Protein AF-A0A950ZVF0-F1 (afdb_monomer_lite)

Secondary structure (DSSP, 8-state):
-PPPPPHHHHHHHHTS-HHHHHHHHHHTT-S-TTTTPPPTT----S---S----EEEEEEE-SSSSS--TTHHHHHHHHHHH--SSPEEEEEEE-S-GGG---

Sequence (103 aa):
MSAKLTPEQLDELRAIDSPTIANAIEYFKARPRVAGYCGSNVRLLTDTPGTMLGFAVTCKGDSTTEDKDRREHTELYRAIAALAPLPAVVVIGDDGDASKLHL

Foldseek 3Di:
DDDDDDPVRQVVVQVDDPVVVLVVCVVVVVDDNPPPDDDPPDDDPDPDPGGDDWDEDEDEDEPADPPDDPCVVVVSVVSCVPPPPDDYDYDYDYPYDPVPDPD

Structure (mmCIF, N/CA/C/O backbone):
data_AF-A0A950ZVF0-F1
#
_entry.id   AF-A0A950ZVF0-F1
#
loop_
_atom_site.group_PDB
_atom_site.id
_atom_site.type_symbol
_atom_site.label_atom_id
_atom_site.label_alt_id
_atom_site.label_comp_id
_atom_site.label_asym_id
_atom_site.label_entity_id
_atom_site.label_seq_id
_atom_site.pdbx_PDB_ins_code
_atom_site.Cartn_x
_atom_site.Cartn_y
_atom_site.Cartn_z
_atom_site.occupancy
_atom_site.B_iso_or_equiv
_atom_site.auth_seq_id
_atom_site.auth_comp_id
_atom_site.auth_asym_id
_atom_site.auth_atom_id
_atom_site.pdbx_PDB_model_num
ATOM 1 N N . MET A 1 1 ? -19.060 5.880 -5.163 1.00 38.56 1 MET A N 1
ATOM 2 C CA . MET A 1 1 ? -18.078 6.759 -4.494 1.00 38.56 1 MET A CA 1
ATOM 3 C C . MET A 1 1 ? -17.800 6.172 -3.124 1.00 38.56 1 MET A C 1
ATOM 5 O O . MET A 1 1 ? -18.761 5.907 -2.416 1.00 38.56 1 MET A O 1
ATOM 9 N N . SER A 1 2 ? -16.540 5.885 -2.786 1.00 54.38 2 SER A N 1
ATOM 10 C CA . SER A 1 2 ? -16.200 5.384 -1.448 1.00 54.38 2 SER A CA 1
ATOM 11 C C . SER A 1 2 ? -16.386 6.517 -0.445 1.00 54.38 2 SER A C 1
ATOM 13 O O . SER A 1 2 ? -15.825 7.595 -0.646 1.00 54.38 2 SER A O 1
ATOM 15 N N . ALA A 1 3 ? -17.169 6.292 0.610 1.00 65.88 3 ALA A N 1
ATOM 16 C CA . ALA A 1 3 ? -17.160 7.186 1.759 1.00 65.88 3 ALA A CA 1
ATOM 17 C C . ALA A 1 3 ? -15.715 7.275 2.282 1.00 65.88 3 ALA A C 1
ATOM 19 O O . ALA A 1 3 ? -15.022 6.258 2.367 1.00 65.88 3 ALA A O 1
ATOM 20 N N . LYS A 1 4 ? -15.234 8.493 2.546 1.00 77.88 4 LYS A N 1
ATOM 21 C CA . LYS A 1 4 ? -13.920 8.698 3.162 1.00 77.88 4 LYS A CA 1
ATOM 22 C C . LYS A 1 4 ? -14.013 8.247 4.621 1.00 77.88 4 LYS A C 1
ATOM 24 O O . LYS A 1 4 ? -14.944 8.656 5.310 1.00 77.88 4 LYS A O 1
ATOM 29 N N . LEU A 1 5 ? -13.082 7.397 5.052 1.00 88.44 5 LEU A N 1
ATOM 30 C CA . LEU A 1 5 ? -12.992 6.946 6.442 1.00 88.44 5 LEU A CA 1
ATOM 31 C C . LEU A 1 5 ? -12.686 8.133 7.360 1.00 88.44 5 LEU A C 1
ATOM 33 O O . LEU A 1 5 ? -11.928 9.029 6.973 1.00 88.44 5 LEU A O 1
ATOM 37 N N . THR A 1 6 ? -13.265 8.139 8.559 1.00 91.38 6 THR A N 1
ATOM 38 C CA . THR A 1 6 ? -12.924 9.133 9.585 1.00 91.38 6 THR A CA 1
ATOM 39 C C . THR A 1 6 ? -11.575 8.795 10.236 1.00 91.38 6 THR A C 1
ATOM 41 O O . THR A 1 6 ? -11.124 7.648 10.149 1.00 91.38 6 THR A O 1
ATOM 44 N N . PRO A 1 7 ? -10.908 9.759 10.896 1.00 89.94 7 PRO A N 1
ATOM 45 C CA . PRO A 1 7 ? -9.693 9.486 11.665 1.00 89.94 7 PRO A CA 1
ATOM 46 C C . PRO A 1 7 ? -9.876 8.373 12.706 1.00 89.94 7 PRO A C 1
ATOM 48 O O . PRO A 1 7 ? -9.024 7.501 12.819 1.00 89.94 7 PRO A O 1
ATOM 51 N N . GLU A 1 8 ? -11.021 8.340 13.388 1.00 93.19 8 GLU A N 1
ATOM 52 C CA . GLU A 1 8 ? -11.336 7.330 14.402 1.00 93.19 8 GLU A CA 1
ATOM 53 C C . GLU A 1 8 ? -11.421 5.931 13.782 1.00 93.19 8 GLU A C 1
ATOM 55 O O . GLU A 1 8 ? -10.842 4.984 14.305 1.00 93.19 8 GLU A O 1
ATOM 60 N N . GLN A 1 9 ? -12.057 5.803 12.613 1.00 93.31 9 GLN A N 1
ATOM 61 C CA . GLN A 1 9 ? -12.106 4.535 11.878 1.00 93.31 9 GLN A CA 1
ATOM 62 C C . GLN A 1 9 ? -10.715 4.085 11.413 1.00 93.31 9 GLN A C 1
ATOM 64 O O . GLN A 1 9 ? -10.430 2.890 11.371 1.00 93.31 9 GLN A O 1
ATOM 69 N N . LEU A 1 10 ? -9.837 5.025 11.047 1.00 91.81 10 LEU A N 1
ATOM 70 C CA . LEU A 1 10 ? -8.450 4.706 10.703 1.00 91.81 10 LEU A CA 1
ATOM 71 C C . LEU A 1 10 ? -7.669 4.211 11.926 1.00 91.81 10 LEU A C 1
ATOM 73 O O . LEU A 1 10 ? -6.871 3.285 11.796 1.00 91.81 10 LEU A O 1
ATOM 77 N N . ASP A 1 11 ? -7.901 4.788 13.101 1.00 91.88 11 ASP A N 1
ATOM 78 C CA . ASP A 1 11 ? -7.256 4.346 14.338 1.00 91.88 11 ASP A CA 1
ATOM 79 C C . ASP A 1 11 ? -7.766 2.968 14.787 1.00 91.88 11 ASP A C 1
ATOM 81 O O . ASP A 1 11 ? -6.957 2.111 15.151 1.00 91.88 11 ASP A O 1
ATOM 85 N N . GLU A 1 12 ? -9.071 2.702 14.662 1.00 94.19 12 GLU A N 1
ATOM 86 C CA . GLU A 1 12 ? -9.658 1.373 14.887 1.00 94.19 12 GLU A CA 1
ATOM 87 C C . GLU A 1 12 ? -9.048 0.322 13.952 1.00 94.19 12 GLU A C 1
ATOM 89 O O . GLU A 1 12 ? -8.624 -0.742 14.402 1.00 94.19 12 GLU A O 1
ATOM 94 N N . LEU A 1 13 ? -8.937 0.629 12.655 1.00 93.19 13 LEU A N 1
ATOM 95 C CA . LEU A 1 13 ? -8.308 -0.268 11.684 1.00 93.19 13 LEU A CA 1
ATOM 96 C C . LEU A 1 13 ? -6.826 -0.511 11.990 1.00 93.19 13 LEU A C 1
ATOM 98 O O . LEU A 1 13 ? -6.341 -1.623 11.791 1.00 93.19 13 LEU A O 1
ATOM 102 N N . ARG A 1 14 ? -6.098 0.500 12.483 1.00 92.56 14 ARG A N 1
ATOM 103 C CA . ARG A 1 14 ? -4.670 0.376 12.818 1.00 92.56 14 ARG A CA 1
ATOM 104 C C . ARG A 1 14 ? -4.424 -0.575 13.993 1.00 92.56 14 ARG A C 1
ATOM 106 O O . ARG A 1 14 ? -3.338 -1.145 14.087 1.00 92.56 14 ARG A O 1
ATOM 113 N N . ALA A 1 15 ? -5.413 -0.766 14.864 1.00 93.62 15 ALA A N 1
ATOM 114 C CA . ALA A 1 15 ? -5.331 -1.684 15.996 1.00 93.62 15 ALA A CA 1
ATOM 115 C C . ALA A 1 15 ? -5.508 -3.168 15.610 1.00 93.62 15 ALA A C 1
ATOM 117 O O . ALA A 1 15 ? -5.283 -4.040 16.447 1.00 93.62 15 ALA A O 1
ATOM 118 N N . ILE A 1 16 ? -5.903 -3.465 14.366 1.00 94.00 16 ILE A N 1
ATOM 119 C CA . ILE A 1 16 ? -6.158 -4.826 13.879 1.00 94.00 16 ILE A CA 1
ATOM 120 C C . ILE A 1 16 ? -4.964 -5.302 13.039 1.00 94.00 16 ILE A C 1
ATOM 122 O O . ILE A 1 16 ? -4.474 -4.586 12.165 1.00 94.00 16 ILE A O 1
ATOM 126 N N . ASP A 1 17 ? -4.490 -6.525 13.281 1.00 91.12 17 ASP A N 1
ATOM 127 C CA . ASP A 1 17 ? -3.409 -7.120 12.493 1.00 91.12 17 ASP A CA 1
ATOM 128 C C . ASP A 1 17 ? -3.842 -7.512 11.065 1.00 91.12 17 ASP A C 1
ATOM 130 O O . ASP A 1 17 ? -5.021 -7.726 10.758 1.00 91.12 17 ASP A O 1
ATOM 134 N N . SER A 1 18 ? -2.867 -7.610 10.154 1.00 89.56 18 SER A N 1
ATOM 135 C CA . SER A 1 18 ? -3.142 -7.905 8.745 1.00 89.56 18 SER A CA 1
ATOM 136 C C . SER A 1 18 ? -3.742 -9.300 8.489 1.00 89.56 18 SER A C 1
ATOM 138 O O . SER A 1 18 ? -4.630 -9.374 7.631 1.00 89.56 18 SER A O 1
ATOM 140 N N . PRO A 1 19 ? -3.377 -10.389 9.210 1.00 90.12 19 PRO A N 1
ATOM 141 C CA . PRO A 1 19 ? -4.089 -11.665 9.099 1.00 90.12 19 PRO A CA 1
ATOM 142 C C . PRO A 1 19 ? -5.579 -11.569 9.450 1.00 90.12 19 PRO A C 1
ATOM 144 O O . PRO A 1 19 ? -6.415 -12.133 8.745 1.00 90.12 19 PRO A O 1
ATOM 147 N N . THR A 1 20 ? -5.939 -10.822 10.495 1.00 93.56 20 THR A N 1
ATOM 148 C CA . THR A 1 20 ? -7.333 -10.630 10.915 1.00 93.56 20 THR A CA 1
ATOM 149 C C . THR A 1 20 ? -8.128 -9.848 9.871 1.00 93.56 20 THR A C 1
ATOM 151 O O . THR A 1 20 ? -9.250 -10.238 9.536 1.00 93.56 20 THR A O 1
ATOM 154 N N . ILE A 1 21 ? -7.537 -8.807 9.274 1.00 92.19 21 ILE A N 1
ATOM 155 C CA . ILE A 1 21 ? -8.148 -8.084 8.147 1.00 92.19 21 ILE A CA 1
ATOM 156 C C . ILE A 1 21 ? -8.345 -9.004 6.931 1.00 92.19 21 ILE A C 1
ATOM 158 O O . ILE A 1 21 ? -9.415 -8.979 6.319 1.00 92.19 21 ILE A O 1
ATOM 162 N N . ALA A 1 22 ? -7.361 -9.843 6.589 1.00 90.19 22 ALA A N 1
ATOM 163 C CA . ALA A 1 22 ? -7.485 -10.798 5.485 1.00 90.19 22 ALA A CA 1
ATOM 164 C C . ALA A 1 22 ? -8.636 -11.792 5.721 1.00 90.19 22 ALA A C 1
ATOM 166 O O . ALA A 1 22 ? -9.492 -11.959 4.851 1.00 90.19 22 ALA A O 1
ATOM 167 N N . ASN A 1 23 ? -8.728 -12.357 6.929 1.00 91.94 23 ASN A N 1
ATOM 168 C CA . ASN A 1 23 ? -9.823 -13.245 7.325 1.00 91.94 23 ASN A CA 1
ATOM 169 C C . ASN A 1 23 ? -11.193 -12.554 7.223 1.00 91.94 23 ASN A C 1
ATOM 171 O O . ASN A 1 23 ? -12.151 -13.147 6.726 1.00 91.94 23 ASN A O 1
ATOM 175 N N . ALA A 1 24 ? -11.298 -11.293 7.655 1.00 93.56 24 ALA A N 1
ATOM 176 C CA . ALA A 1 24 ? -12.537 -10.524 7.560 1.00 93.56 24 ALA A CA 1
ATOM 177 C C . ALA A 1 24 ? -12.956 -10.291 6.098 1.00 93.56 24 ALA A C 1
ATOM 179 O O . ALA A 1 24 ? -14.118 -10.499 5.749 1.00 93.56 24 ALA A O 1
ATOM 180 N N . ILE A 1 25 ? -12.016 -9.923 5.221 1.00 92.50 25 ILE A N 1
ATOM 181 C CA . ILE A 1 25 ? -12.265 -9.752 3.780 1.00 92.50 25 ILE A CA 1
ATOM 182 C C . ILE A 1 25 ? -12.834 -11.037 3.162 1.00 92.50 25 ILE A C 1
ATOM 184 O O . ILE A 1 25 ? -13.778 -10.973 2.366 1.00 92.50 25 ILE A O 1
ATOM 188 N N . GLU A 1 26 ? -12.289 -12.196 3.539 1.00 90.88 26 GLU A N 1
ATOM 189 C CA . GLU A 1 26 ? -12.792 -13.497 3.098 1.00 90.88 26 GLU A CA 1
ATOM 190 C C . GLU A 1 26 ? -14.186 -13.802 3.647 1.00 90.88 26 GLU A C 1
ATOM 192 O O . GLU A 1 26 ? -15.071 -14.214 2.892 1.00 90.88 26 GLU A O 1
ATOM 197 N N . TYR A 1 27 ? -14.392 -13.579 4.946 1.00 94.12 27 TYR A N 1
ATOM 198 C CA . TYR A 1 27 ? -15.658 -13.829 5.628 1.00 94.12 27 TYR A CA 1
ATOM 199 C C . TYR A 1 27 ? -16.802 -13.011 5.017 1.00 94.12 27 TYR A C 1
ATOM 201 O O . TYR A 1 27 ? -17.860 -13.554 4.691 1.00 94.12 27 TYR A O 1
ATOM 209 N N . PHE A 1 28 ? -16.564 -11.719 4.777 1.00 95.44 28 PHE A N 1
ATOM 210 C CA . PHE A 1 28 ? -17.531 -10.818 4.148 1.00 95.44 28 PHE A CA 1
ATOM 211 C C . PHE A 1 28 ? -17.624 -10.977 2.625 1.00 95.44 28 PHE A C 1
ATOM 213 O O . PHE A 1 28 ? -18.443 -10.309 1.997 1.00 95.44 28 PHE A O 1
ATOM 220 N N . LYS A 1 29 ? -16.812 -11.856 2.016 1.00 94.06 29 LYS A N 1
ATOM 221 C CA . LYS A 1 29 ?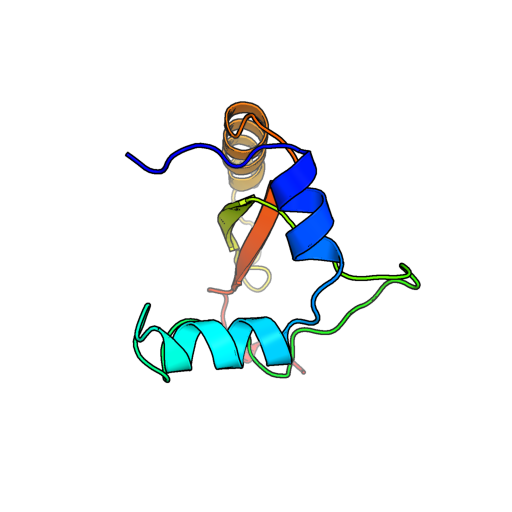 -16.734 -12.061 0.559 1.00 94.06 29 LYS A CA 1
ATOM 222 C C . LYS A 1 29 ? -16.501 -10.753 -0.207 1.00 94.06 29 LYS A C 1
ATOM 224 O O . LYS A 1 29 ? -16.995 -10.583 -1.320 1.00 94.06 29 LYS A O 1
ATOM 229 N N . ALA A 1 30 ? -15.739 -9.831 0.384 1.00 92.06 30 ALA A N 1
ATOM 230 C CA . ALA A 1 30 ? -15.499 -8.507 -0.186 1.00 92.06 30 ALA A CA 1
ATOM 231 C C . ALA A 1 30 ? -14.634 -8.565 -1.460 1.00 92.06 30 ALA A C 1
ATOM 233 O O . ALA A 1 30 ? -14.727 -7.681 -2.310 1.00 92.06 30 ALA A O 1
ATOM 234 N N . ARG A 1 31 ? -13.805 -9.610 -1.615 1.00 90.31 31 ARG A N 1
ATOM 235 C CA . ARG A 1 31 ? -13.046 -9.903 -2.842 1.00 90.31 31 ARG A CA 1
ATOM 236 C C . ARG A 1 31 ? -12.677 -11.396 -2.954 1.00 90.31 31 ARG A C 1
ATOM 238 O O . ARG A 1 31 ? -12.763 -12.108 -1.953 1.00 90.31 31 ARG A O 1
ATOM 245 N N . PRO A 1 32 ? -12.232 -11.887 -4.131 1.00 88.81 32 PRO A N 1
ATOM 246 C CA . PRO A 1 32 ? -11.747 -13.262 -4.288 1.00 88.81 32 PRO A CA 1
ATOM 247 C C . PRO A 1 32 ? -10.536 -13.576 -3.397 1.00 88.81 32 PRO A C 1
ATOM 249 O O . PRO A 1 32 ? -9.653 -12.736 -3.241 1.00 88.81 32 PRO A O 1
ATOM 252 N N . ARG A 1 33 ? -10.440 -14.817 -2.900 1.00 83.50 33 ARG A N 1
ATOM 253 C CA . ARG A 1 33 ? -9.345 -15.269 -2.011 1.00 83.50 33 ARG A CA 1
ATOM 254 C C . ARG A 1 33 ? -7.946 -15.142 -2.609 1.00 83.50 33 ARG A C 1
ATOM 256 O O . ARG A 1 33 ? -6.979 -14.933 -1.894 1.00 83.50 33 ARG A O 1
ATOM 263 N N . VAL A 1 34 ? -7.845 -15.274 -3.927 1.00 85.00 34 VAL A N 1
ATOM 264 C CA . VAL A 1 34 ? -6.570 -15.196 -4.655 1.00 85.00 34 VAL A CA 1
ATOM 265 C C . VAL A 1 34 ? -6.195 -13.765 -5.049 1.00 85.00 34 VAL A C 1
ATOM 267 O O . VAL A 1 34 ? -5.122 -13.537 -5.596 1.00 85.00 34 VAL A O 1
ATOM 270 N N . ALA A 1 35 ? -7.074 -12.789 -4.805 1.00 85.56 35 ALA A N 1
ATOM 271 C CA . ALA A 1 35 ? -6.793 -11.394 -5.108 1.00 85.56 35 ALA A CA 1
ATOM 272 C C . ALA A 1 35 ? -5.980 -10.752 -3.978 1.00 85.56 35 ALA A C 1
ATOM 274 O O . ALA A 1 35 ? -6.189 -11.083 -2.813 1.00 85.56 35 ALA A O 1
ATOM 275 N N . GLY A 1 36 ? -5.101 -9.807 -4.342 1.00 79.06 36 GLY A N 1
ATOM 276 C CA . GLY A 1 36 ? -4.319 -8.913 -3.471 1.00 79.06 36 GLY A CA 1
ATOM 277 C C . GLY A 1 36 ? -3.421 -9.596 -2.434 1.00 79.06 36 GLY A C 1
ATOM 278 O O . GLY A 1 36 ? -3.255 -9.077 -1.329 1.00 79.06 36 GLY A O 1
ATOM 279 N N . TYR A 1 37 ? -2.878 -10.755 -2.797 1.00 77.88 37 TYR A N 1
ATOM 280 C CA . TYR A 1 37 ? -1.718 -11.349 -2.148 1.00 77.88 37 TYR A CA 1
ATOM 281 C C . TYR A 1 37 ? -0.507 -10.419 -2.312 1.00 77.88 37 TYR A C 1
ATOM 283 O O . TYR A 1 37 ? -0.174 -10.017 -3.427 1.00 77.88 37 TYR A O 1
ATOM 291 N N . CYS A 1 38 ? 0.133 -10.072 -1.199 1.00 80.94 38 CYS A N 1
ATOM 292 C CA . CYS A 1 38 ? 1.440 -9.430 -1.191 1.00 80.94 38 CYS A CA 1
ATOM 293 C C . CYS A 1 38 ? 2.486 -10.548 -1.097 1.00 80.94 38 CYS A C 1
ATOM 295 O O . CYS A 1 38 ? 2.417 -11.360 -0.174 1.00 80.94 38 CYS A O 1
ATOM 297 N N . GLY A 1 39 ? 3.395 -10.640 -2.071 1.00 81.25 39 GLY A N 1
ATOM 298 C CA . GLY A 1 39 ? 4.412 -11.695 -2.111 1.00 81.25 39 GLY A CA 1
ATOM 299 C C . GLY A 1 39 ? 5.222 -11.783 -0.815 1.00 81.25 39 GLY A C 1
ATOM 300 O O . GLY A 1 39 ? 5.516 -10.762 -0.199 1.00 81.25 39 GLY A O 1
ATOM 301 N N . SER A 1 40 ? 5.656 -12.989 -0.430 1.00 82.25 40 SER A N 1
ATOM 302 C CA . SER A 1 40 ? 6.462 -13.235 0.787 1.00 82.25 40 SER A CA 1
ATOM 303 C C . SER A 1 40 ? 7.815 -12.508 0.825 1.00 82.25 40 SER A C 1
ATOM 305 O O . SER A 1 40 ? 8.508 -12.512 1.844 1.00 82.25 40 SER A O 1
ATOM 307 N N . ASN A 1 41 ? 8.216 -11.903 -0.292 1.00 85.19 41 ASN A N 1
ATOM 308 C CA . ASN A 1 41 ? 9.444 -11.124 -0.413 1.00 85.19 41 ASN A CA 1
ATOM 309 C C . ASN A 1 41 ? 9.292 -9.693 0.120 1.00 85.19 41 ASN A C 1
ATOM 311 O O . ASN A 1 41 ? 10.301 -9.045 0.383 1.00 85.19 41 ASN A O 1
ATOM 315 N N . VAL A 1 42 ? 8.063 -9.205 0.327 1.00 88.56 42 VAL A N 1
ATOM 316 C CA . VAL A 1 42 ? 7.830 -7.902 0.958 1.00 88.56 42 VAL A CA 1
ATOM 317 C C . VAL A 1 42 ? 8.001 -8.046 2.465 1.00 88.56 42 VAL A C 1
ATOM 319 O O . VAL A 1 42 ? 7.260 -8.775 3.124 1.00 88.56 42 VAL A O 1
ATOM 322 N N . ARG A 1 43 ? 9.006 -7.358 3.010 1.00 87.94 43 ARG A N 1
ATOM 323 C CA . ARG A 1 43 ? 9.396 -7.435 4.421 1.00 87.94 43 ARG A CA 1
ATOM 324 C C . ARG A 1 43 ? 9.517 -6.037 5.006 1.00 87.94 43 ARG A C 1
ATOM 326 O O . ARG A 1 43 ? 9.876 -5.094 4.304 1.00 87.94 43 ARG A O 1
ATOM 333 N N . LEU A 1 44 ? 9.236 -5.917 6.299 1.00 88.44 44 LEU A N 1
ATOM 334 C CA . LEU A 1 44 ? 9.507 -4.694 7.040 1.00 88.44 44 LEU A CA 1
ATOM 335 C C . LEU A 1 44 ? 11.029 -4.513 7.153 1.00 88.44 44 LEU A C 1
ATOM 337 O O . LEU A 1 44 ? 11.719 -5.408 7.635 1.00 88.44 44 LEU A O 1
ATOM 341 N N . LEU A 1 45 ? 11.542 -3.374 6.684 1.00 91.19 45 LEU A N 1
ATOM 342 C CA . LEU A 1 45 ? 12.975 -3.041 6.725 1.00 91.19 45 LEU A CA 1
ATOM 343 C C . LEU A 1 45 ? 13.330 -2.034 7.829 1.00 91.19 45 LEU A C 1
ATOM 345 O O . LEU A 1 45 ? 14.500 -1.712 8.015 1.00 91.19 45 LEU A O 1
ATOM 349 N N . THR A 1 46 ? 12.331 -1.511 8.539 1.00 87.06 46 THR A N 1
ATOM 350 C CA . THR A 1 46 ? 12.487 -0.514 9.602 1.00 87.06 46 THR A CA 1
ATOM 351 C C . THR A 1 46 ? 12.107 -1.111 10.953 1.00 87.06 46 THR A C 1
ATOM 353 O O . THR A 1 46 ? 11.351 -2.074 11.021 1.00 87.06 46 THR A O 1
ATOM 356 N N . ASP A 1 47 ? 12.572 -0.507 12.044 1.00 85.44 47 ASP A N 1
ATOM 357 C CA . ASP A 1 47 ? 12.178 -0.894 13.409 1.00 85.44 47 ASP A CA 1
ATOM 358 C C . ASP A 1 47 ? 10.902 -0.158 13.866 1.00 85.44 47 ASP A C 1
ATOM 360 O O . ASP A 1 47 ? 10.788 0.325 14.990 1.00 85.44 47 ASP A O 1
ATOM 364 N N . THR A 1 48 ? 9.956 0.058 12.945 1.00 78.88 48 THR A N 1
ATOM 365 C CA . THR A 1 48 ? 8.759 0.856 13.235 1.00 78.88 48 THR A CA 1
ATOM 366 C C . THR A 1 48 ? 7.756 0.021 14.032 1.00 78.88 48 THR A C 1
ATOM 368 O O . THR A 1 48 ? 7.281 -0.993 13.516 1.00 78.88 48 THR A O 1
ATOM 371 N N . PRO A 1 49 ? 7.383 0.436 15.257 1.00 73.75 49 PRO A N 1
ATOM 372 C CA . PRO A 1 49 ? 6.397 -0.292 16.038 1.00 73.75 49 PRO A CA 1
ATOM 373 C C . PRO A 1 49 ? 4.992 -0.122 15.442 1.00 73.75 49 PRO A C 1
ATOM 375 O O . PRO A 1 49 ? 4.578 0.986 15.099 1.00 73.75 49 PRO A O 1
ATOM 378 N N . GLY A 1 50 ? 4.232 -1.217 15.388 1.00 82.00 50 GLY 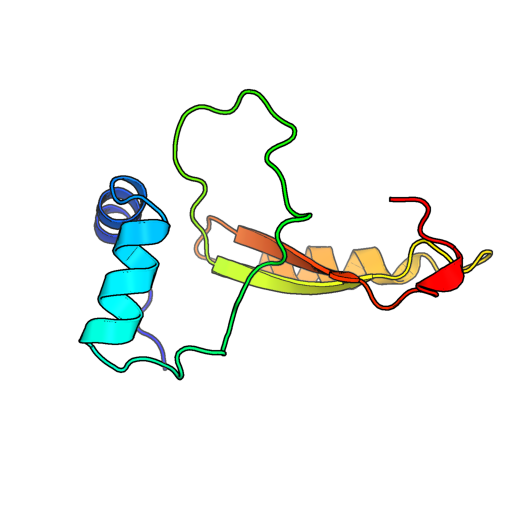A N 1
ATOM 379 C CA . GLY A 1 50 ? 2.807 -1.220 15.038 1.00 82.00 50 GLY A CA 1
ATOM 380 C C . GLY A 1 50 ? 2.484 -1.416 13.551 1.00 82.00 50 GLY A C 1
ATOM 381 O O . GLY A 1 50 ? 3.354 -1.645 12.713 1.00 82.00 50 GLY A O 1
ATOM 382 N N . THR A 1 51 ? 1.189 -1.360 13.229 1.00 88.69 51 THR A N 1
ATOM 383 C CA . THR A 1 51 ? 0.663 -1.595 11.875 1.00 88.69 51 THR A CA 1
ATOM 384 C C . THR A 1 51 ? 0.701 -0.316 11.036 1.00 88.69 51 THR A C 1
ATOM 386 O O . THR A 1 51 ? 0.119 0.704 11.408 1.00 88.69 51 THR A O 1
ATOM 389 N N . MET A 1 52 ? 1.330 -0.373 9.859 1.00 89.25 52 MET A N 1
ATOM 390 C CA . MET A 1 52 ? 1.223 0.689 8.855 1.00 89.25 52 MET A CA 1
ATOM 391 C C . MET A 1 52 ? -0.139 0.613 8.150 1.00 89.25 52 MET A C 1
ATOM 393 O O . MET A 1 52 ? -0.501 -0.428 7.605 1.00 89.25 52 MET A O 1
ATOM 397 N N . LEU A 1 53 ? -0.874 1.728 8.120 1.00 91.25 53 LEU A N 1
ATOM 398 C CA . LEU A 1 53 ? -2.182 1.849 7.470 1.00 91.25 53 LEU A CA 1
ATOM 399 C C . LEU A 1 53 ? -2.237 3.132 6.641 1.00 91.25 53 LEU A C 1
ATOM 401 O O . LEU A 1 53 ? -1.829 4.188 7.122 1.00 91.25 53 LEU A O 1
ATOM 405 N N . GLY A 1 54 ? -2.805 3.055 5.437 1.00 91.25 54 GLY A N 1
ATOM 406 C CA . GLY A 1 54 ? -3.154 4.229 4.646 1.00 91.25 54 GLY A CA 1
ATOM 407 C C . GLY A 1 54 ? -3.759 3.894 3.290 1.00 91.25 54 GLY A C 1
ATOM 408 O O . GLY A 1 54 ? -3.915 2.729 2.922 1.00 91.25 54 GLY A O 1
ATOM 409 N N . PHE A 1 55 ? -4.126 4.938 2.557 1.00 91.69 55 PHE A N 1
ATOM 410 C CA . PHE A 1 55 ? -4.698 4.828 1.222 1.00 91.69 55 PHE A CA 1
ATOM 411 C C . PHE A 1 55 ? -3.600 4.521 0.202 1.00 91.69 55 PHE A C 1
ATOM 413 O O . PHE A 1 55 ? -2.562 5.184 0.179 1.00 91.69 55 PHE A O 1
ATOM 420 N N . ALA A 1 56 ? -3.829 3.514 -0.641 1.00 91.88 56 ALA A N 1
ATOM 421 C CA . ALA A 1 56 ? -2.843 3.079 -1.620 1.00 91.88 56 ALA A CA 1
ATOM 422 C C . ALA A 1 56 ? -2.680 4.106 -2.753 1.00 91.88 56 ALA A C 1
ATOM 424 O O . ALA A 1 56 ? -3.646 4.439 -3.440 1.00 91.88 56 ALA A O 1
ATOM 425 N N . VAL A 1 57 ? -1.444 4.544 -2.987 1.00 92.81 57 VAL A N 1
ATOM 426 C CA . VAL A 1 57 ? -1.014 5.224 -4.216 1.00 92.81 57 VAL A CA 1
ATOM 427 C C . VAL A 1 57 ? -0.179 4.229 -5.002 1.00 92.81 57 VAL A C 1
ATOM 429 O O . VAL A 1 57 ? 0.905 3.848 -4.568 1.00 92.81 57 VAL A O 1
ATOM 432 N N . THR A 1 58 ? -0.698 3.762 -6.131 1.00 91.75 58 THR A N 1
ATOM 433 C CA . THR A 1 58 ? -0.065 2.689 -6.903 1.00 91.75 58 THR A CA 1
ATOM 434 C C . THR A 1 58 ? 0.729 3.238 -8.077 1.00 91.75 58 THR A C 1
ATOM 436 O O . THR A 1 58 ? 0.207 4.058 -8.833 1.00 91.75 58 THR A O 1
ATOM 439 N N . CYS A 1 59 ? 1.936 2.725 -8.289 1.00 90.62 59 CYS A N 1
ATOM 440 C CA . CYS A 1 59 ? 2.712 2.970 -9.501 1.00 90.62 59 CYS A CA 1
ATOM 441 C C . CYS A 1 59 ? 3.446 1.703 -9.959 1.00 90.62 59 CYS A C 1
ATOM 443 O O . CYS A 1 59 ? 3.486 0.688 -9.257 1.00 90.62 59 CYS A O 1
ATOM 445 N N . LYS A 1 60 ? 3.997 1.772 -11.168 1.00 89.50 60 LYS A N 1
ATOM 446 C CA . LYS A 1 60 ? 4.980 0.822 -11.681 1.00 89.50 60 LYS A CA 1
ATOM 447 C C . LYS A 1 60 ? 6.381 1.394 -11.512 1.00 89.50 60 LYS A C 1
ATOM 449 O O . LYS A 1 60 ? 6.526 2.613 -11.424 1.00 89.50 60 LYS A O 1
ATOM 454 N N . GLY A 1 61 ? 7.371 0.522 -11.397 1.00 88.31 61 GLY A N 1
ATOM 455 C CA . GLY A 1 61 ? 8.752 0.933 -11.221 1.00 88.31 61 GLY A CA 1
ATOM 456 C C . GLY A 1 61 ? 9.695 -0.172 -11.651 1.00 88.31 61 GLY A C 1
ATOM 457 O O . GLY A 1 61 ? 9.647 -1.271 -11.113 1.00 88.31 61 GLY A O 1
ATOM 458 N N . ASP A 1 62 ? 10.595 0.161 -12.564 1.00 87.56 62 ASP A N 1
ATOM 459 C CA . ASP A 1 62 ? 11.636 -0.733 -13.045 1.00 87.56 62 ASP A CA 1
ATOM 460 C C . ASP A 1 62 ? 12.989 -0.197 -12.542 1.00 87.56 62 ASP A C 1
ATOM 462 O O . ASP A 1 62 ? 13.375 0.942 -12.816 1.00 87.56 62 ASP A O 1
ATOM 466 N N . SER A 1 63 ? 13.736 -1.026 -11.810 1.00 85.00 63 SER A N 1
ATOM 467 C CA . SER A 1 63 ? 15.092 -0.711 -11.310 1.00 85.00 63 SER A CA 1
ATOM 468 C C . SER A 1 63 ? 16.209 -1.489 -12.024 1.00 85.00 63 SER A C 1
ATOM 470 O O . SER A 1 63 ? 17.350 -1.499 -11.578 1.00 85.00 63 SER A O 1
ATOM 472 N N . THR A 1 64 ? 15.884 -2.151 -13.133 1.00 89.31 64 THR A N 1
ATOM 473 C CA . THR A 1 64 ? 16.726 -3.130 -13.845 1.00 89.31 64 THR A CA 1
ATOM 474 C C . THR A 1 64 ? 17.182 -2.665 -15.238 1.00 89.31 64 THR A C 1
ATOM 476 O O . THR A 1 64 ? 18.137 -3.211 -15.799 1.00 89.31 64 THR A O 1
ATOM 479 N N . THR A 1 65 ? 16.514 -1.659 -15.809 1.00 88.00 65 THR A N 1
ATOM 480 C CA . THR A 1 65 ? 16.921 -0.973 -17.052 1.00 88.00 65 THR A CA 1
ATOM 481 C C . THR A 1 65 ? 17.731 0.287 -16.740 1.00 88.00 65 THR A C 1
ATOM 483 O O . THR A 1 65 ? 17.299 1.106 -15.924 1.00 88.00 65 THR A O 1
ATOM 486 N N . GLU A 1 66 ? 18.886 0.434 -17.389 1.00 86.56 66 GLU A N 1
ATOM 487 C CA . GLU A 1 66 ? 19.756 1.615 -17.300 1.00 86.56 66 GLU A CA 1
ATOM 488 C C . GLU A 1 66 ? 19.197 2.799 -18.112 1.00 86.56 66 GLU A C 1
ATOM 490 O O . GLU A 1 66 ? 18.270 2.637 -18.904 1.00 86.56 66 GLU A O 1
ATOM 495 N N . ASP A 1 67 ? 19.735 4.001 -17.883 1.00 83.88 67 ASP A N 1
ATOM 496 C CA . ASP A 1 67 ? 19.439 5.230 -18.645 1.00 83.88 67 ASP A CA 1
ATOM 497 C C . ASP A 1 67 ? 17.952 5.601 -18.793 1.00 83.88 67 ASP A C 1
ATOM 499 O O . ASP A 1 67 ? 17.533 6.247 -19.756 1.00 83.88 67 ASP A O 1
ATOM 503 N N . LYS A 1 68 ? 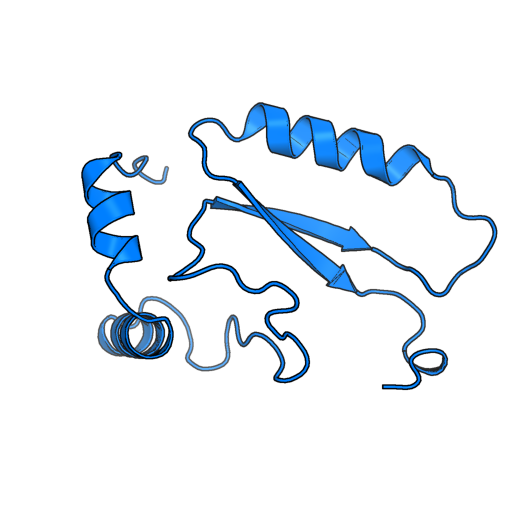17.137 5.241 -17.796 1.00 75.38 68 LYS A N 1
ATOM 504 C CA . LYS A 1 68 ? 15.724 5.620 -17.764 1.00 75.38 68 LYS A CA 1
ATOM 505 C C . LYS A 1 68 ? 15.512 7.119 -17.640 1.00 75.38 68 LYS A C 1
ATOM 507 O O . LYS A 1 68 ? 16.222 7.839 -16.933 1.00 75.38 68 LYS A O 1
ATOM 512 N N . ASP A 1 69 ? 14.412 7.552 -18.236 1.00 71.06 69 ASP A N 1
ATOM 513 C CA . ASP A 1 69 ? 13.870 8.877 -18.025 1.00 71.06 69 ASP A CA 1
ATOM 514 C C . ASP A 1 69 ? 13.367 9.041 -16.582 1.00 71.06 69 ASP A C 1
ATOM 516 O O . ASP A 1 69 ? 12.325 8.527 -16.186 1.00 71.06 69 ASP A O 1
ATOM 520 N N . ARG A 1 70 ? 14.108 9.805 -15.776 1.00 66.19 70 ARG A N 1
ATOM 521 C CA . ARG A 1 70 ? 13.817 10.033 -14.349 1.00 66.19 70 ARG A CA 1
ATOM 522 C C . ARG A 1 70 ? 12.537 10.840 -14.080 1.00 66.19 70 ARG A C 1
ATOM 524 O O . ARG A 1 70 ? 12.211 11.091 -12.918 1.00 66.19 70 ARG A O 1
ATOM 531 N N . ARG A 1 71 ? 11.806 11.273 -15.117 1.00 61.22 71 ARG A N 1
ATOM 532 C CA . ARG A 1 71 ? 10.559 12.049 -14.985 1.00 61.22 71 ARG A CA 1
ATOM 533 C C . ARG A 1 71 ? 9.433 11.303 -14.257 1.00 61.22 71 ARG A C 1
ATOM 535 O O . ARG A 1 71 ? 8.564 11.967 -13.691 1.00 61.22 71 ARG A O 1
ATOM 542 N N . GLU A 1 72 ? 9.479 9.971 -14.184 1.00 65.00 72 GLU A N 1
ATOM 543 C CA . GLU A 1 72 ? 8.448 9.124 -13.554 1.00 65.00 72 GLU A CA 1
ATOM 544 C C . GLU A 1 72 ? 8.158 9.474 -12.082 1.00 65.00 72 GLU A C 1
ATOM 546 O O . GLU A 1 72 ? 7.025 9.347 -11.619 1.00 65.00 72 GLU A O 1
ATOM 551 N N . HIS A 1 73 ? 9.133 10.020 -11.345 1.00 75.06 73 HIS A N 1
ATOM 552 C CA . HI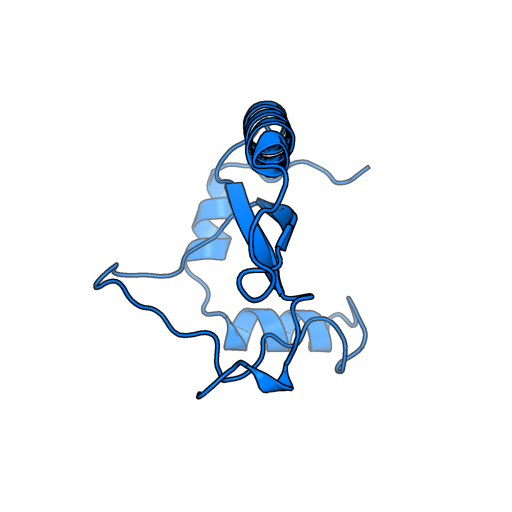S A 1 73 ? 8.929 10.374 -9.934 1.00 75.06 73 HIS A CA 1
ATOM 553 C C . HIS A 1 73 ? 7.996 11.584 -9.749 1.00 75.06 73 HIS A C 1
ATOM 555 O O . HIS A 1 73 ? 7.345 11.713 -8.713 1.00 75.06 73 HIS A O 1
ATOM 561 N N . THR A 1 74 ? 7.901 12.477 -10.743 1.00 85.06 74 THR A N 1
ATOM 562 C CA . THR A 1 74 ? 7.103 13.709 -10.616 1.00 85.06 74 THR A CA 1
ATOM 563 C C . THR A 1 74 ? 5.607 13.404 -10.553 1.00 85.06 74 THR A C 1
ATOM 565 O O . THR A 1 74 ? 4.896 13.993 -9.739 1.00 85.06 74 THR A O 1
ATOM 568 N N . GLU A 1 75 ? 5.127 12.458 -11.361 1.00 87.44 75 GLU A N 1
ATOM 569 C CA . GLU A 1 75 ? 3.716 12.055 -11.360 1.00 87.44 75 GLU A CA 1
ATOM 570 C C . GLU A 1 75 ? 3.336 11.302 -10.081 1.00 87.44 75 GLU A C 1
ATOM 572 O O . GLU A 1 75 ? 2.268 11.551 -9.520 1.00 87.44 75 GLU A O 1
ATOM 577 N N . LEU A 1 76 ? 4.239 10.473 -9.543 1.00 88.62 76 LEU A N 1
ATOM 578 C CA . LEU A 1 76 ? 4.043 9.844 -8.236 1.00 88.62 76 LEU A CA 1
ATOM 579 C C . LEU A 1 76 ? 3.839 10.895 -7.135 1.00 88.62 76 LEU A C 1
ATOM 581 O O . LEU A 1 76 ? 2.878 10.812 -6.370 1.00 88.62 76 LEU A O 1
ATOM 585 N N . TYR A 1 77 ? 4.699 11.915 -7.066 1.00 89.38 77 TYR A N 1
ATOM 586 C CA . TYR A 1 77 ? 4.561 12.967 -6.054 1.00 89.38 77 TYR A CA 1
ATOM 587 C C . TYR A 1 77 ? 3.283 13.789 -6.228 1.00 89.38 77 TYR A C 1
ATOM 589 O O . TYR A 1 77 ? 2.633 14.117 -5.233 1.00 89.38 77 TYR A O 1
ATOM 597 N N . ARG A 1 78 ? 2.873 14.077 -7.471 1.00 90.56 78 ARG A N 1
ATOM 598 C CA . ARG A 1 78 ? 1.577 14.718 -7.749 1.00 90.56 78 ARG A CA 1
ATOM 599 C C . ARG A 1 78 ? 0.412 13.855 -7.258 1.00 90.56 78 ARG A C 1
ATOM 601 O O . ARG A 1 78 ? -0.501 14.388 -6.632 1.00 90.56 78 ARG A O 1
ATOM 608 N N . ALA A 1 79 ? 0.459 12.541 -7.484 1.00 90.38 79 ALA A N 1
ATOM 609 C CA . ALA A 1 79 ? -0.574 11.613 -7.029 1.00 90.38 79 ALA A CA 1
ATOM 610 C C . ALA A 1 79 ? -0.662 11.544 -5.495 1.00 90.38 79 ALA A C 1
ATOM 612 O O . ALA A 1 79 ? -1.760 11.586 -4.942 1.00 90.38 79 ALA A O 1
ATOM 613 N N . ILE A 1 80 ? 0.480 11.518 -4.799 1.00 91.25 80 ILE A N 1
ATOM 614 C CA . ILE A 1 80 ? 0.530 11.575 -3.329 1.00 91.25 80 ILE A CA 1
ATOM 615 C C . ILE A 1 80 ? -0.075 12.889 -2.821 1.00 91.25 80 ILE A C 1
ATOM 617 O O . ILE A 1 80 ? -0.920 12.870 -1.926 1.00 91.25 80 ILE A O 1
ATOM 621 N N . ALA A 1 81 ? 0.309 14.027 -3.411 1.00 89.75 81 ALA A N 1
ATOM 622 C CA . ALA A 1 81 ? -0.200 15.341 -3.020 1.00 89.75 81 ALA A CA 1
ATOM 623 C C . ALA A 1 81 ? -1.721 15.478 -3.232 1.00 89.75 81 ALA A C 1
ATOM 625 O O . ALA A 1 81 ? -2.390 16.179 -2.475 1.00 89.75 81 ALA A O 1
ATOM 626 N N . ALA A 1 82 ? -2.277 14.787 -4.231 1.00 89.81 82 ALA A N 1
ATOM 627 C CA . ALA A 1 82 ? -3.705 14.805 -4.537 1.00 89.81 82 ALA A CA 1
ATOM 628 C C . ALA A 1 82 ? -4.565 13.885 -3.641 1.00 89.81 82 ALA A C 1
ATOM 630 O O . ALA A 1 82 ? -5.789 14.017 -3.648 1.00 89.81 82 ALA A O 1
ATOM 631 N N . LEU A 1 83 ? -3.968 12.961 -2.874 1.00 84.19 83 LEU A N 1
ATOM 632 C CA . LEU A 1 83 ? -4.691 11.859 -2.217 1.00 84.19 83 LEU A CA 1
ATOM 633 C C . LEU A 1 83 ? -5.592 12.269 -1.035 1.00 84.19 83 LEU A C 1
ATOM 635 O O . LEU A 1 83 ? -6.399 11.455 -0.601 1.00 84.19 83 LEU A O 1
ATOM 639 N N . ALA A 1 84 ? -5.498 13.497 -0.513 1.00 74.31 84 ALA A N 1
ATOM 640 C CA . ALA A 1 84 ? -6.154 13.931 0.730 1.00 74.31 84 ALA A CA 1
ATOM 641 C C . ALA A 1 84 ? -7.551 13.290 0.987 1.00 74.31 84 ALA A C 1
ATOM 643 O O . ALA A 1 84 ? -8.487 13.485 0.195 1.00 74.31 84 ALA A O 1
ATOM 644 N N . PRO A 1 85 ? -7.752 12.568 2.112 1.00 72.56 85 PRO A N 1
ATOM 645 C CA . PRO A 1 85 ? -6.955 12.605 3.341 1.00 72.56 85 PRO A CA 1
ATOM 646 C C . PRO A 1 85 ? -5.761 11.634 3.375 1.00 72.56 85 PRO A C 1
ATOM 648 O O . PRO A 1 85 ? -5.788 10.550 2.803 1.00 72.56 85 PRO A O 1
ATOM 651 N N . LEU A 1 86 ? -4.722 12.045 4.106 1.00 79.94 86 LEU A N 1
ATOM 652 C CA . LEU A 1 86 ? -3.619 11.192 4.561 1.00 79.94 86 LEU A CA 1
ATOM 653 C C . LEU A 1 86 ? -4.108 10.225 5.659 1.00 79.94 86 LEU A C 1
ATOM 655 O O . LEU A 1 86 ? -5.124 10.517 6.295 1.00 79.94 86 LEU A O 1
ATOM 659 N N . PRO A 1 87 ? -3.400 9.111 5.933 1.00 89.56 87 PRO A N 1
ATOM 660 C CA . PRO A 1 87 ? -2.075 8.714 5.428 1.00 89.56 87 PRO A CA 1
ATOM 661 C C . PRO A 1 87 ? -2.086 8.036 4.047 1.00 89.56 87 PRO A C 1
ATOM 663 O O . PRO A 1 87 ? -3.001 7.285 3.717 1.00 89.56 87 PRO A O 1
ATOM 666 N N . ALA A 1 88 ? -1.036 8.281 3.257 1.00 91.12 88 ALA A N 1
ATOM 667 C CA . ALA A 1 88 ? -0.784 7.635 1.967 1.00 91.12 88 ALA A CA 1
ATOM 668 C C . ALA A 1 88 ? 0.222 6.486 2.122 1.00 91.12 88 ALA A C 1
ATOM 670 O O . ALA A 1 88 ? 1.232 6.641 2.807 1.00 91.12 88 ALA A O 1
ATOM 671 N N . VAL A 1 89 ? -0.020 5.363 1.446 1.00 92.31 89 VAL A N 1
ATOM 672 C CA . VAL A 1 89 ? 0.919 4.239 1.334 1.00 92.31 89 VAL A CA 1
ATOM 673 C C . VAL A 1 89 ? 1.239 4.038 -0.140 1.00 92.31 89 VAL A C 1
ATOM 675 O O . VAL A 1 89 ? 0.357 3.714 -0.934 1.00 92.31 89 VAL A O 1
ATOM 678 N N . VAL A 1 90 ? 2.499 4.242 -0.520 1.00 93.00 90 VAL A N 1
ATOM 679 C CA . VAL A 1 90 ? 2.946 4.005 -1.896 1.00 93.00 90 VAL A CA 1
ATOM 680 C C . VAL A 1 90 ? 3.152 2.509 -2.105 1.00 93.00 90 VAL A C 1
ATOM 682 O O . VAL A 1 90 ? 3.886 1.869 -1.355 1.00 93.00 90 VAL A O 1
ATOM 685 N N . VAL A 1 91 ? 2.511 1.958 -3.132 1.00 92.56 91 VAL A N 1
ATOM 686 C CA . VAL A 1 91 ? 2.646 0.557 -3.534 1.00 92.56 91 VAL A CA 1
ATOM 687 C C . VAL A 1 91 ? 3.246 0.524 -4.932 1.00 92.56 91 VAL A C 1
ATOM 689 O O . VAL A 1 91 ? 2.593 0.899 -5.907 1.00 92.56 91 VAL A O 1
ATOM 692 N N . ILE A 1 92 ? 4.496 0.079 -5.018 1.00 91.56 92 ILE A N 1
ATOM 693 C CA . ILE A 1 92 ? 5.227 -0.028 -6.279 1.00 91.56 92 ILE A CA 1
ATOM 694 C C . ILE A 1 92 ? 5.122 -1.471 -6.761 1.00 91.56 92 ILE A C 1
ATOM 696 O O . ILE A 1 92 ? 5.559 -2.395 -6.077 1.00 91.56 92 ILE A O 1
ATOM 700 N N . GLY A 1 93 ? 4.517 -1.669 -7.926 1.00 90.44 93 GLY A N 1
ATOM 701 C CA . GLY A 1 93 ? 4.586 -2.946 -8.621 1.00 90.44 93 GLY A CA 1
ATOM 702 C C . GLY A 1 93 ? 5.829 -2.977 -9.494 1.00 90.44 93 GLY A C 1
ATOM 703 O O . GLY A 1 93 ? 5.859 -2.256 -10.486 1.00 90.44 93 GLY A O 1
ATOM 704 N N . ASP A 1 94 ? 6.801 -3.819 -9.153 1.00 88.88 94 ASP A N 1
ATOM 705 C CA . ASP A 1 94 ? 7.979 -4.032 -9.997 1.00 88.88 94 ASP A CA 1
ATOM 706 C C . ASP A 1 94 ? 7.557 -4.591 -11.366 1.00 88.88 94 ASP A C 1
ATOM 708 O O . ASP A 1 94 ? 6.722 -5.502 -11.460 1.00 88.88 94 ASP A O 1
ATOM 712 N N . ASP A 1 95 ? 8.068 -3.985 -12.427 1.00 89.38 95 ASP A N 1
ATOM 713 C CA . ASP A 1 95 ? 7.909 -4.410 -13.817 1.00 89.38 95 ASP A CA 1
ATOM 714 C C . ASP A 1 95 ? 9.235 -4.427 -14.589 1.00 89.38 95 ASP A C 1
ATOM 716 O O . ASP A 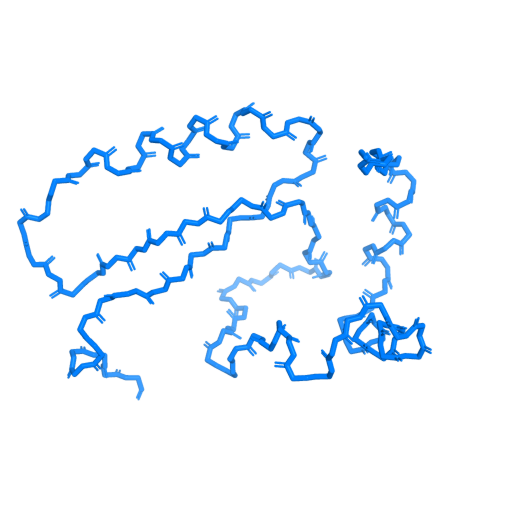1 95 ? 9.238 -4.508 -15.818 1.00 89.38 95 ASP A O 1
ATOM 720 N N . GLY A 1 96 ? 10.357 -4.410 -13.864 1.00 87.75 96 GLY A N 1
ATOM 721 C CA . GLY A 1 96 ? 11.676 -4.636 -14.430 1.00 87.75 96 GLY A CA 1
ATOM 722 C C . GLY A 1 96 ? 11.916 -6.077 -14.893 1.00 87.75 96 GLY A C 1
ATOM 723 O O . GLY A 1 96 ? 11.109 -6.992 -14.714 1.00 87.75 96 GLY A O 1
ATOM 724 N N . ASP A 1 97 ? 13.080 -6.283 -15.498 1.00 90.12 97 ASP A N 1
ATOM 725 C CA . ASP A 1 97 ? 13.586 -7.580 -15.921 1.00 90.12 97 ASP A CA 1
ATOM 726 C C . ASP A 1 97 ? 13.894 -8.473 -14.710 1.00 90.12 97 ASP A C 1
ATOM 728 O O . ASP A 1 97 ? 14.933 -8.352 -14.052 1.00 90.12 97 ASP A O 1
ATOM 732 N N . ALA A 1 98 ? 12.993 -9.422 -14.452 1.00 86.25 98 ALA A N 1
ATOM 733 C CA . ALA A 1 98 ? 13.110 -10.371 -13.352 1.00 86.25 98 ALA A CA 1
ATOM 734 C C . ALA A 1 98 ? 14.389 -11.226 -13.404 1.00 86.25 98 ALA A C 1
ATOM 736 O O . ALA A 1 98 ? 14.817 -11.723 -12.365 1.00 86.25 98 ALA A O 1
ATOM 737 N N . SER A 1 99 ? 15.031 -11.386 -14.571 1.00 88.31 99 SER A N 1
ATOM 738 C CA . SER A 1 99 ? 16.293 -12.134 -14.676 1.00 88.31 99 SER A CA 1
ATOM 739 C C . SER A 1 99 ? 17.471 -11.436 -13.986 1.00 88.31 99 SER A C 1
ATOM 741 O O . SER A 1 99 ? 18.470 -12.085 -13.672 1.00 88.31 99 SER A O 1
ATOM 743 N N . LYS A 1 100 ? 17.342 -10.132 -13.705 1.00 86.38 100 LYS A N 1
ATOM 744 C CA . LYS A 1 100 ? 18.355 -9.326 -13.010 1.00 86.38 100 LYS A CA 1
ATOM 745 C C . LYS A 1 100 ? 18.138 -9.244 -11.498 1.00 86.38 100 LYS A C 1
ATOM 747 O O . LYS A 1 100 ? 18.962 -8.663 -10.794 1.00 86.38 100 LYS A O 1
ATOM 752 N N . LEU A 1 101 ? 17.043 -9.804 -10.981 1.00 79.06 101 LEU A N 1
ATOM 753 C CA . LEU A 1 101 ? 16.775 -9.855 -9.547 1.00 79.06 101 LEU A CA 1
ATOM 754 C C . LEU A 1 101 ? 17.521 -11.046 -8.927 1.00 79.06 101 LEU A C 1
ATOM 756 O O . LEU A 1 101 ? 17.140 -12.200 -9.106 1.00 79.06 101 LEU A O 1
ATOM 760 N N . HIS A 1 102 ? 18.587 -10.767 -8.177 1.00 72.19 102 HIS A N 1
ATOM 761 C CA . HIS A 1 102 ? 19.302 -11.760 -7.369 1.00 72.19 102 HIS A CA 1
ATOM 762 C C . HIS A 1 102 ? 18.773 -11.726 -5.925 1.00 72.19 102 HIS A C 1
ATOM 764 O O . HIS A 1 102 ? 19.415 -11.154 -5.043 1.00 72.19 102 HIS A O 1
ATOM 770 N N . LEU A 1 103 ? 17.560 -12.249 -5.720 1.00 66.25 103 LEU A N 1
ATOM 771 C CA . LEU A 1 103 ? 16.883 -12.324 -4.414 1.00 66.25 103 LEU A CA 1
ATOM 772 C C . LEU A 1 103 ? 17.170 -13.637 -3.679 1.00 66.25 103 LEU A C 1
ATOM 774 O O . LEU A 1 103 ? 17.208 -14.691 -4.353 1.00 66.25 103 LEU A O 1
#

pL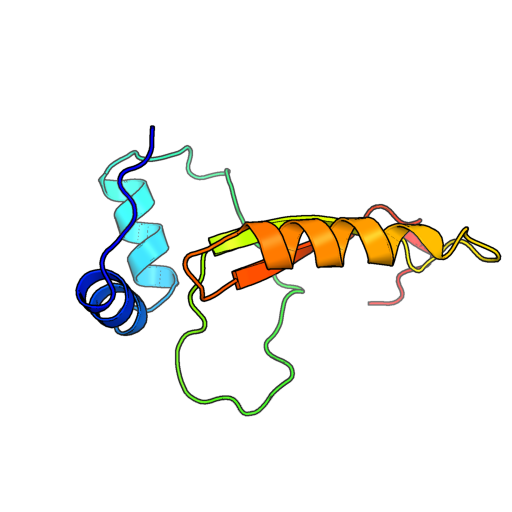DDT: mean 85.81, std 9.26, range [38.56, 95.44]

Radius of gyration: 16.46 Å; chains: 1; bounding box: 38×31×35 Å